Protein AF-A0A183NFP8-F1 (afdb_monomer)

Organism: NCBI:txid31246

Secondary structure (DSSP, 8-state):
----------S-HHHHHHHHHHHHHHHHH-SSHHHHHHHHHHHHHHHH-S-------S----

InterPro domains:
  IPR001372 Dynein light chain, type 1/2 [PF01221] (5-61)
  IPR001372 Dynein light chain, type 1/2 [PTHR11886] (3-61)
  IPR001372 Dynein light chain, type 1/2 [SM01375] (1-62)
  IPR037177 Dynein light chain superfamily [G3DSA:3.30.740.10] (2-62)
  IPR037177 Dynein light chain superfamily [SSF54648] (3-61)

Nearest PDB structures (foldseek):
  7cnu-assembly2_B  TM=9.761E-01  e=1.065E-05  Homo sapiens
  3dvp-assembly1_B  TM=9.690E-01  e=1.491E-05  Drosophila melanogaster
  3rjs-assembly1_A-2  TM=9.660E-01  e=2.924E-05  Toxoplasma gondii
  5wof-assembly2_B  TM=8.162E-01  e=1.706E-05  Plasmodium falciparum 3D7
  7n9f-assembly1_s  TM=9.533E-01  e=1.124E-04  Saccharomyces cerevisiae

pLDDT: mean 93.4, std 10.2, range [45.34, 98.38]

Solvent-accessible surface area (backbone atoms only — not comparable to full-atom values): 4049 Å² total; per-residue (Å²): 131,85,86,83,80,87,88,80,83,97,68,55,69,69,56,50,53,48,51,51,52,52,49,57,52,31,61,72,74,38,89,50,46,67,57,30,20,52,50,52,24,52,56,46,24,74,73,73,50,75,89,60,86,55,86,56,79,94,81,79,87,129

Foldseek 3Di:
DPDDDDPDDDDDPVVVVVLVVLLVVLVVPDDDQVSSQVSSQVVCCVPPNDDDGGGGDDDDDD

Mean predicted aligned error: 3.42 Å

Sequence (62 aa):
MNNSVIKNADMSHEMQKRALAIGIDSVRKYELEKDIADHLKKEFDTRYGPTWHCIVGRNFGR

Structure (mmCIF, N/CA/C/O backbone):
data_AF-A0A183NFP8-F1
#
_entry.id   AF-A0A183NFP8-F1
#
loop_
_atom_site.group_PDB
_atom_site.id
_atom_site.type_symbol
_atom_site.label_atom_id
_atom_site.label_alt_id
_atom_site.label_comp_id
_atom_site.label_asym_id
_atom_site.label_entity_id
_atom_site.label_seq_id
_atom_site.pdbx_PDB_ins_code
_atom_site.Cartn_x
_atom_site.Cartn_y
_atom_site.Cartn_z
_atom_site.occupancy
_atom_site.B_iso_or_equiv
_atom_site.auth_seq_id
_atom_site.auth_comp_id
_atom_site.auth_asym_id
_atom_site.auth_atom_id
_atom_site.pdbx_PDB_model_num
ATOM 1 N N . MET A 1 1 ? 7.001 8.626 16.296 1.00 45.34 1 MET A N 1
ATOM 2 C CA . MET A 1 1 ? 7.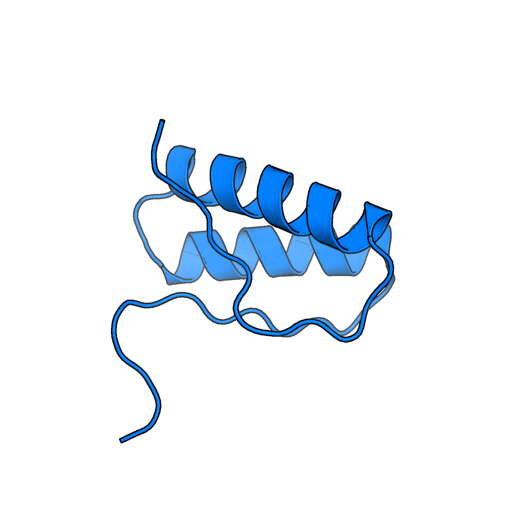158 8.154 14.903 1.00 45.34 1 MET A CA 1
ATOM 3 C C . MET A 1 1 ? 7.152 6.638 14.948 1.00 45.34 1 MET A C 1
ATOM 5 O O . MET A 1 1 ? 8.111 6.065 15.442 1.00 45.34 1 MET A O 1
ATOM 9 N N . ASN A 1 2 ? 6.046 5.996 14.566 1.00 57.91 2 ASN A N 1
ATOM 10 C CA . ASN A 1 2 ? 5.947 4.537 14.635 1.00 57.91 2 ASN A CA 1
ATOM 11 C C . ASN A 1 2 ? 6.903 3.924 13.606 1.00 57.91 2 ASN A C 1
ATOM 13 O O . ASN A 1 2 ? 6.859 4.273 12.426 1.00 57.91 2 ASN A O 1
ATOM 17 N N . ASN A 1 3 ? 7.802 3.066 14.085 1.00 76.00 3 ASN A N 1
ATOM 18 C CA . ASN A 1 3 ? 8.878 2.475 13.302 1.00 76.00 3 ASN A CA 1
ATOM 19 C C . ASN A 1 3 ? 8.270 1.544 12.238 1.00 76.00 3 ASN A C 1
ATOM 21 O O . ASN A 1 3 ? 7.743 0.486 12.573 1.00 76.00 3 ASN A O 1
ATOM 25 N N . SER A 1 4 ? 8.283 1.956 10.968 1.00 85.81 4 SER A N 1
ATOM 26 C CA . SER A 1 4 ? 7.792 1.123 9.863 1.00 85.81 4 SER A CA 1
ATOM 27 C C . SER A 1 4 ? 8.933 0.232 9.376 1.00 85.81 4 SER A C 1
ATOM 29 O O . SER A 1 4 ? 10.014 0.732 9.075 1.00 85.81 4 SER A O 1
ATOM 31 N N . VAL A 1 5 ? 8.715 -1.084 9.324 1.00 91.88 5 VAL A N 1
ATOM 32 C CA . VAL A 1 5 ? 9.766 -2.073 9.031 1.00 91.88 5 VAL A CA 1
ATOM 33 C C . VAL A 1 5 ? 9.364 -2.912 7.822 1.00 91.88 5 VAL A C 1
ATOM 35 O O . VAL A 1 5 ? 8.368 -3.630 7.873 1.00 91.88 5 VAL A O 1
ATOM 38 N N . ILE A 1 6 ? 10.161 -2.861 6.754 1.00 93.88 6 ILE A N 1
ATOM 39 C CA . ILE A 1 6 ? 10.018 -3.750 5.594 1.00 93.88 6 ILE A CA 1
ATOM 40 C C . ILE A 1 6 ? 10.694 -5.080 5.936 1.00 93.88 6 ILE A C 1
ATOM 42 O O . ILE A 1 6 ? 11.876 -5.106 6.272 1.00 93.88 6 ILE A O 1
ATOM 46 N N . LYS A 1 7 ? 9.939 -6.182 5.890 1.00 94.44 7 LYS A N 1
ATOM 47 C CA . LYS A 1 7 ? 10.459 -7.528 6.191 1.00 94.44 7 LYS A CA 1
ATOM 48 C C . LYS A 1 7 ? 11.036 -8.230 4.965 1.00 94.44 7 LYS A C 1
ATOM 50 O O . LYS A 1 7 ? 12.058 -8.892 5.080 1.00 94.44 7 LYS A O 1
ATOM 55 N N . ASN A 1 8 ? 10.381 -8.086 3.818 1.00 95.38 8 ASN A N 1
ATOM 56 C CA . ASN A 1 8 ? 10.824 -8.610 2.533 1.00 95.38 8 ASN A CA 1
ATOM 57 C C . ASN A 1 8 ? 10.225 -7.745 1.416 1.00 95.38 8 ASN A C 1
ATOM 59 O O . ASN A 1 8 ? 9.129 -7.206 1.588 1.00 95.38 8 ASN A O 1
ATOM 63 N N . ALA A 1 9 ? 10.935 -7.597 0.303 1.00 96.81 9 ALA A N 1
ATOM 64 C CA . ALA A 1 9 ? 10.469 -6.863 -0.863 1.00 96.81 9 ALA A CA 1
ATOM 65 C C . ALA A 1 9 ? 11.241 -7.296 -2.115 1.00 96.81 9 ALA A C 1
ATOM 67 O O . ALA A 1 9 ? 12.469 -7.274 -2.116 1.00 96.81 9 ALA A O 1
ATOM 68 N N . ASP A 1 10 ? 10.510 -7.594 -3.188 1.00 97.38 10 ASP A N 1
ATOM 69 C CA . ASP A 1 10 ? 11.048 -7.747 -4.543 1.00 97.38 10 ASP A CA 1
ATOM 70 C C . ASP A 1 10 ? 10.502 -6.618 -5.431 1.00 97.38 10 ASP A C 1
ATOM 72 O O . ASP A 1 10 ? 9.583 -6.779 -6.229 1.00 97.38 10 ASP A O 1
ATOM 76 N N . MET A 1 11 ? 10.973 -5.402 -5.155 1.00 95.62 11 MET A N 1
ATOM 77 C CA . MET A 1 11 ? 10.608 -4.187 -5.886 1.00 95.62 11 MET A CA 1
ATOM 78 C C . MET A 1 11 ? 11.684 -3.117 -5.688 1.00 95.62 11 MET A C 1
ATOM 80 O O . MET A 1 11 ? 12.435 -3.148 -4.708 1.00 95.62 11 MET A O 1
ATOM 84 N N . SER A 1 12 ? 11.743 -2.132 -6.587 1.00 97.31 12 SER A N 1
ATOM 85 C CA . SER A 1 12 ? 12.744 -1.061 -6.516 1.00 97.31 12 SER A CA 1
ATOM 86 C C . SER A 1 12 ? 12.640 -0.247 -5.223 1.00 97.31 12 SER A C 1
ATOM 88 O O . SER A 1 12 ? 11.556 -0.059 -4.667 1.00 97.31 12 SER A O 1
ATOM 90 N N . HIS A 1 13 ? 13.767 0.298 -4.760 1.00 95.62 13 HIS A N 1
ATOM 91 C CA . HIS A 1 13 ? 13.819 1.082 -3.522 1.00 95.62 13 HIS A CA 1
ATOM 92 C C . HIS A 1 13 ? 12.852 2.280 -3.529 1.00 95.62 13 HIS A C 1
ATOM 94 O O . HIS A 1 13 ? 12.221 2.592 -2.520 1.00 95.62 13 HIS A O 1
ATOM 100 N N . GLU A 1 14 ? 12.664 2.910 -4.688 1.00 96.12 14 GLU A N 1
ATOM 101 C CA . GLU A 1 14 ? 11.713 4.012 -4.843 1.00 96.12 14 GLU A CA 1
ATOM 102 C C . GLU A 1 14 ? 10.254 3.553 -4.751 1.00 96.12 14 GLU A C 1
ATOM 104 O O . GLU A 1 14 ? 9.420 4.248 -4.167 1.00 96.12 14 GLU A O 1
ATOM 109 N N . MET A 1 15 ? 9.935 2.358 -5.259 1.00 96.88 15 MET A N 1
ATOM 110 C CA . MET A 1 15 ? 8.613 1.767 -5.058 1.00 96.88 15 MET A CA 1
ATOM 111 C C . MET A 1 15 ? 8.384 1.421 -3.581 1.00 96.88 15 MET A C 1
ATOM 113 O O . MET A 1 15 ? 7.316 1.729 -3.059 1.00 96.88 15 MET A O 1
ATOM 117 N N . GLN A 1 16 ? 9.396 0.892 -2.881 1.00 97.00 16 GLN A N 1
ATOM 118 C CA . GLN A 1 16 ? 9.318 0.600 -1.443 1.00 97.00 16 GLN A CA 1
ATOM 119 C C . GLN A 1 16 ? 9.063 1.860 -0.602 1.00 97.00 16 GLN A C 1
ATOM 121 O O . GLN A 1 16 ? 8.185 1.859 0.260 1.00 97.00 16 GLN A O 1
ATOM 126 N N . LYS A 1 17 ? 9.781 2.962 -0.866 1.00 95.81 17 LYS A N 1
ATOM 127 C CA . LYS A 1 17 ? 9.549 4.248 -0.181 1.00 95.81 17 LYS A CA 1
ATOM 128 C C . LYS A 1 17 ? 8.119 4.740 -0.374 1.00 95.81 17 LYS A C 1
ATOM 130 O O . LYS A 1 17 ? 7.485 5.182 0.584 1.00 95.81 17 LYS A O 1
ATOM 135 N N . ARG A 1 18 ? 7.595 4.644 -1.602 1.00 95.69 18 ARG A N 1
ATOM 136 C CA . ARG A 1 18 ? 6.206 5.020 -1.891 1.00 95.69 18 ARG A CA 1
ATOM 137 C C . ARG A 1 18 ? 5.211 4.095 -1.202 1.00 95.69 18 ARG A C 1
ATOM 139 O O . ARG A 1 18 ? 4.256 4.597 -0.621 1.00 95.69 18 ARG A O 1
ATOM 146 N N . ALA A 1 19 ? 5.460 2.786 -1.195 1.00 96.81 19 ALA A N 1
ATOM 147 C CA . ALA A 1 19 ? 4.650 1.817 -0.461 1.00 96.81 19 ALA A CA 1
ATOM 148 C C . ALA A 1 19 ? 4.533 2.193 1.021 1.00 96.81 19 ALA A C 1
ATOM 150 O O . ALA A 1 19 ? 3.435 2.224 1.572 1.00 96.81 19 ALA A O 1
ATOM 151 N N . LEU A 1 20 ? 5.660 2.556 1.641 1.00 96.12 20 LEU A N 1
ATOM 152 C CA . LEU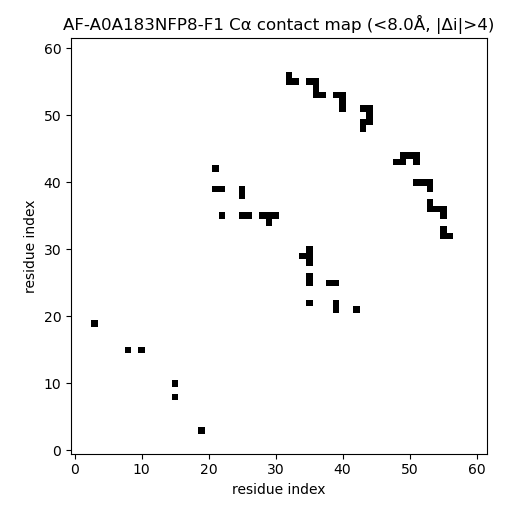 A 1 20 ? 5.712 2.992 3.032 1.00 96.12 20 LEU A CA 1
ATOM 153 C C . LEU A 1 20 ? 4.912 4.281 3.257 1.00 96.12 20 LEU A C 1
ATOM 155 O O . LEU A 1 20 ? 4.126 4.360 4.197 1.00 96.12 20 LEU A O 1
ATOM 159 N N . ALA A 1 21 ? 5.092 5.279 2.387 1.00 95.81 21 ALA A N 1
ATOM 160 C CA . ALA A 1 21 ? 4.397 6.558 2.489 1.00 95.81 21 ALA A CA 1
ATOM 161 C C . ALA A 1 21 ? 2.874 6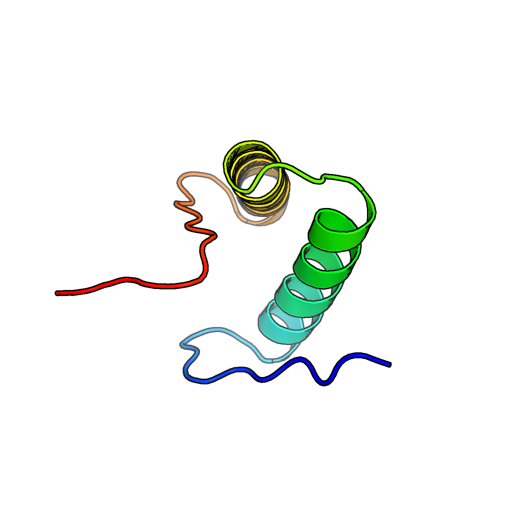.388 2.372 1.00 95.81 21 ALA A C 1
ATOM 163 O O . ALA A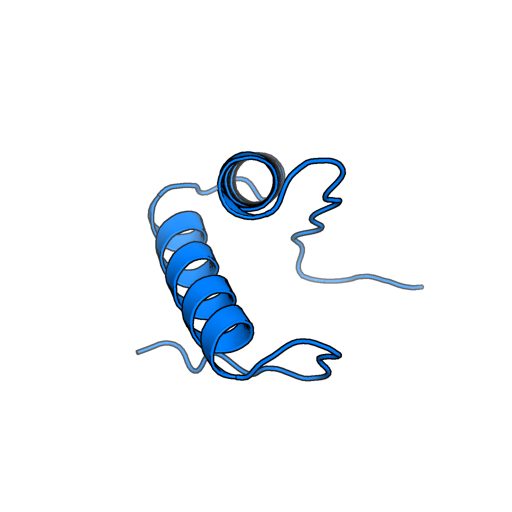 1 21 ? 2.139 6.896 3.218 1.00 95.81 21 ALA A O 1
ATOM 164 N N . ILE A 1 22 ? 2.412 5.619 1.379 1.00 96.69 22 ILE A N 1
ATOM 165 C CA . ILE A 1 22 ? 0.988 5.312 1.190 1.00 96.69 22 ILE A CA 1
ATOM 166 C C . ILE A 1 22 ? 0.464 4.498 2.381 1.00 96.69 22 ILE A C 1
ATOM 168 O O . ILE A 1 22 ? -0.616 4.789 2.886 1.00 96.69 22 ILE A O 1
ATOM 172 N N . GLY A 1 23 ? 1.223 3.520 2.885 1.00 96.56 23 GLY A N 1
ATOM 173 C CA . GLY A 1 23 ? 0.849 2.729 4.062 1.00 96.56 23 GLY A CA 1
ATOM 174 C C . GLY A 1 23 ? 0.662 3.577 5.319 1.00 96.56 23 GLY A C 1
ATOM 175 O O . GLY A 1 23 ? -0.364 3.468 5.988 1.00 96.56 23 GLY A O 1
ATOM 176 N N . ILE A 1 24 ? 1.612 4.470 5.610 1.00 95.38 24 ILE A N 1
ATOM 177 C CA . ILE A 1 24 ? 1.533 5.390 6.754 1.00 95.38 24 ILE A CA 1
ATOM 178 C C . ILE A 1 24 ? 0.320 6.315 6.627 1.00 95.38 24 ILE A C 1
ATOM 180 O O . ILE A 1 24 ? -0.387 6.530 7.610 1.00 95.38 24 ILE A O 1
ATOM 184 N N . ASP A 1 25 ? 0.081 6.861 5.437 1.00 95.56 25 ASP A N 1
ATOM 185 C CA . ASP A 1 25 ? -1.072 7.720 5.168 1.00 95.56 25 ASP A CA 1
ATOM 186 C C . ASP A 1 25 ? -2.399 6.961 5.335 1.00 95.56 25 ASP A C 1
ATOM 188 O O . ASP A 1 25 ? -3.304 7.431 6.022 1.00 95.56 25 ASP A O 1
ATOM 192 N N . SER A 1 26 ? -2.480 5.737 4.810 1.00 97.00 26 SER A N 1
ATOM 193 C CA . SER A 1 26 ? -3.673 4.884 4.900 1.00 97.00 26 SER A CA 1
ATOM 194 C C . SER A 1 26 ? -4.032 4.558 6.352 1.00 97.00 26 SER A C 1
ATOM 196 O O . SER A 1 26 ? -5.179 4.724 6.755 1.00 97.00 26 SER A O 1
ATOM 198 N N . VAL A 1 27 ? -3.045 4.165 7.166 1.00 95.25 27 VAL A N 1
ATOM 199 C CA . VAL A 1 27 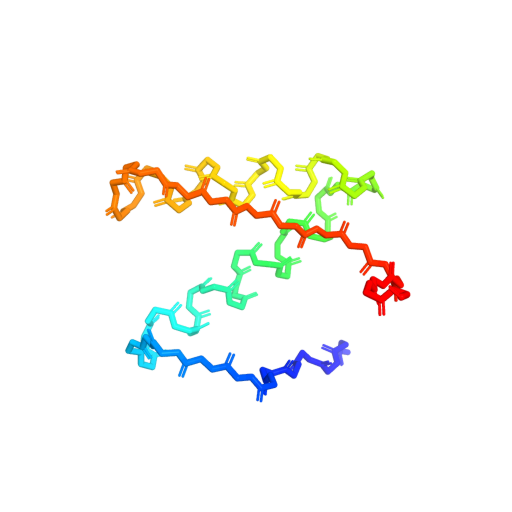? -3.243 3.842 8.593 1.00 95.25 27 VAL A CA 1
ATOM 200 C C . VAL A 1 27 ? -3.643 5.073 9.419 1.00 95.25 27 VAL A C 1
ATOM 202 O O . VAL A 1 27 ? -4.255 4.936 10.472 1.00 95.25 27 VAL A O 1
ATOM 205 N N . ARG A 1 28 ? -3.304 6.289 8.970 1.00 95.31 28 ARG A N 1
ATOM 206 C CA . ARG A 1 28 ? -3.742 7.534 9.626 1.00 95.31 28 ARG A CA 1
ATOM 207 C C . ARG A 1 28 ? -5.152 7.955 9.226 1.00 95.31 28 ARG A C 1
ATOM 209 O O . ARG A 1 28 ? -5.818 8.614 10.01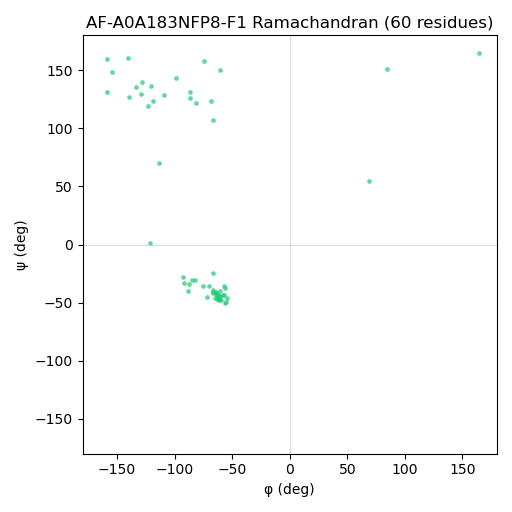6 1.00 95.31 28 ARG A O 1
ATOM 216 N N . LYS A 1 29 ? -5.569 7.638 7.999 1.00 97.19 29 LYS A N 1
ATOM 217 C CA . LYS A 1 29 ? -6.865 8.041 7.436 1.00 97.19 29 LYS A CA 1
ATOM 218 C C . LYS A 1 29 ? -8.006 7.098 7.798 1.00 97.19 29 LYS A C 1
ATOM 220 O O . LYS A 1 29 ? -9.143 7.552 7.877 1.00 97.19 29 LYS A O 1
ATOM 225 N N . TYR A 1 30 ? -7.719 5.813 7.986 1.00 97.81 30 TYR A N 1
ATOM 226 C CA . TYR A 1 30 ? -8.739 4.782 8.151 1.00 97.81 30 TYR A CA 1
ATOM 227 C C . TYR A 1 30 ? -8.490 3.944 9.403 1.00 97.81 30 TYR A C 1
ATOM 229 O O . TYR A 1 30 ? -7.356 3.578 9.701 1.00 97.81 30 TYR A O 1
ATOM 237 N N . GLU A 1 31 ? -9.567 3.609 10.113 1.00 95.81 31 GLU A N 1
ATOM 238 C CA . GLU A 1 31 ? -9.507 2.776 11.322 1.00 95.81 31 GLU A CA 1
ATOM 239 C C . GLU A 1 31 ? -9.700 1.283 11.022 1.00 95.81 31 GLU A C 1
ATOM 241 O O . GLU A 1 31 ? -9.115 0.431 11.692 1.00 95.81 31 GLU A O 1
ATOM 246 N N . LEU A 1 32 ? -10.515 0.950 10.014 1.00 97.38 32 LEU A N 1
ATOM 247 C CA . LEU A 1 32 ? -10.820 -0.434 9.656 1.00 97.38 32 LEU A CA 1
ATOM 248 C C . LEU A 1 32 ? -9.775 -0.991 8.685 1.00 97.38 32 LEU A C 1
ATOM 250 O O . LEU A 1 32 ? -9.501 -0.406 7.640 1.00 97.38 32 LEU A O 1
ATOM 254 N N . GLU A 1 33 ? -9.257 -2.183 8.986 1.00 97.44 33 GLU A N 1
ATOM 255 C CA . GLU A 1 33 ? -8.220 -2.859 8.188 1.00 97.44 33 GLU A CA 1
ATOM 256 C C . GLU A 1 33 ? -8.632 -3.044 6.718 1.00 97.44 33 GLU A C 1
ATOM 258 O O . GLU A 1 33 ? -7.814 -2.849 5.819 1.00 97.44 33 GLU A O 1
ATOM 263 N N . LYS A 1 34 ? -9.917 -3.334 6.468 1.00 97.56 34 LYS A N 1
ATOM 264 C CA . LYS A 1 34 ? -10.475 -3.451 5.112 1.00 97.56 34 LYS A CA 1
ATOM 265 C C . LYS A 1 34 ? -10.351 -2.147 4.312 1.00 97.56 34 LYS A C 1
ATOM 267 O O . LYS A 1 34 ? -9.994 -2.187 3.142 1.00 97.56 34 LYS A O 1
ATOM 272 N N . ASP A 1 35 ? -10.572 -0.998 4.951 1.00 98.19 35 ASP A N 1
ATOM 273 C CA . ASP A 1 35 ? -10.568 0.302 4.275 1.00 98.19 35 ASP A CA 1
ATOM 274 C C . ASP A 1 35 ? -9.124 0.732 3.972 1.00 98.19 35 ASP A C 1
ATOM 276 O O . ASP A 1 35 ? -8.837 1.277 2.906 1.00 98.19 35 ASP A O 1
ATOM 280 N N . ILE A 1 36 ? -8.190 0.404 4.874 1.00 98.38 36 ILE A N 1
ATOM 281 C CA . ILE A 1 36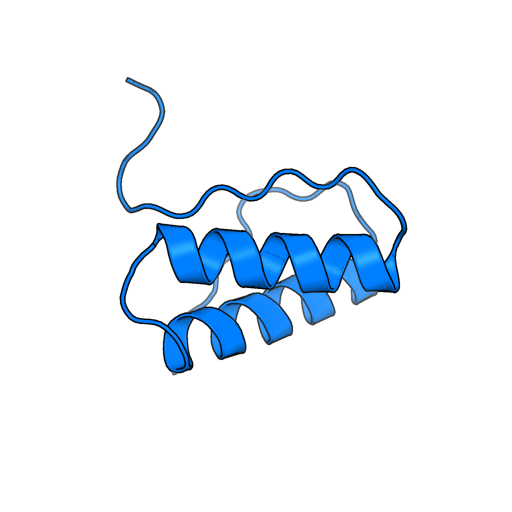 ? -6.747 0.573 4.651 1.00 98.38 36 ILE A CA 1
ATOM 282 C C . ILE A 1 36 ? -6.298 -0.278 3.451 1.00 98.38 36 ILE A C 1
ATOM 284 O O . ILE A 1 36 ? -5.595 0.223 2.571 1.00 98.38 36 ILE A O 1
ATOM 288 N N . ALA A 1 37 ? -6.704 -1.552 3.397 1.00 98.25 37 ALA A N 1
ATOM 289 C CA . ALA A 1 37 ? -6.363 -2.457 2.300 1.00 98.25 37 ALA A CA 1
ATOM 290 C C . ALA A 1 37 ? -6.940 -1.982 0.955 1.00 98.25 37 ALA A C 1
ATOM 292 O O . ALA A 1 37 ? -6.217 -1.961 -0.044 1.00 98.25 37 ALA A O 1
ATOM 293 N N . ASP A 1 38 ? -8.199 -1.537 0.936 1.00 98.38 38 ASP A N 1
ATOM 294 C CA . ASP A 1 38 ? -8.853 -1.002 -0.260 1.00 98.38 38 ASP A CA 1
ATOM 295 C C . ASP A 1 38 ? -8.180 0.278 -0.765 1.00 98.38 38 ASP A C 1
ATOM 297 O O . ASP A 1 38 ? -8.005 0.455 -1.974 1.00 98.38 38 ASP A O 1
ATOM 301 N N . HIS A 1 39 ? -7.776 1.172 0.142 1.00 98.38 39 HIS A N 1
ATOM 302 C CA . HIS A 1 39 ? -7.052 2.388 -0.224 1.00 98.38 39 HIS A CA 1
ATOM 303 C C . HIS A 1 39 ? -5.678 2.069 -0.824 1.00 98.38 39 HIS A C 1
ATOM 305 O O . HIS A 1 39 ? -5.344 2.579 -1.894 1.00 98.38 39 HIS A O 1
ATOM 311 N N . LEU A 1 40 ? -4.915 1.168 -0.193 1.00 98.25 40 LEU A N 1
ATOM 312 C CA . LEU A 1 40 ? -3.636 0.693 -0.727 1.00 98.25 40 LEU A CA 1
ATOM 313 C C . LEU A 1 40 ? -3.809 0.101 -2.126 1.00 98.25 40 LEU A C 1
ATOM 315 O O . LEU A 1 40 ? -3.115 0.514 -3.054 1.00 98.25 40 LEU A O 1
ATOM 319 N N . LYS A 1 41 ? -4.775 -0.804 -2.303 1.00 98.19 41 LYS A N 1
ATOM 320 C CA . LYS A 1 41 ? -5.059 -1.422 -3.600 1.00 98.19 41 LYS A CA 1
ATOM 321 C C . LYS A 1 41 ? -5.332 -0.370 -4.674 1.00 98.19 41 LYS A C 1
ATOM 323 O O . LYS A 1 41 ? -4.717 -0.419 -5.734 1.00 98.19 41 LYS A O 1
ATOM 328 N N . LYS A 1 42 ? -6.213 0.599 -4.400 1.00 98.19 42 LYS A N 1
ATOM 329 C CA . LYS A 1 42 ? -6.564 1.669 -5.352 1.00 98.19 42 LYS A CA 1
ATOM 330 C C . LYS A 1 42 ? -5.358 2.525 -5.734 1.00 98.19 42 LYS A C 1
ATOM 332 O O . LYS A 1 42 ? -5.172 2.809 -6.916 1.00 98.19 42 LYS A O 1
ATOM 337 N N . GLU A 1 43 ? -4.533 2.912 -4.764 1.00 98.06 43 GLU A N 1
ATOM 338 C CA . GLU A 1 43 ? -3.325 3.703 -5.017 1.00 98.06 43 GLU A CA 1
ATOM 339 C C . GLU A 1 43 ? -2.316 2.942 -5.885 1.00 98.06 43 GLU A C 1
ATOM 341 O O . GLU A 1 43 ? -1.748 3.507 -6.821 1.00 98.06 43 GLU A O 1
ATOM 346 N N . PHE A 1 44 ? -2.109 1.655 -5.609 1.00 98.19 44 PHE A N 1
ATOM 347 C CA . PHE A 1 44 ? -1.181 0.831 -6.376 1.00 98.19 44 PHE A CA 1
ATOM 348 C C . PHE A 1 44 ? -1.704 0.495 -7.778 1.00 98.19 44 PHE A C 1
ATOM 350 O O . PHE A 1 44 ? -0.962 0.679 -8.742 1.00 98.19 44 PHE A O 1
ATOM 357 N N . ASP A 1 45 ? -2.976 0.104 -7.914 1.00 98.31 45 ASP A N 1
ATOM 358 C CA . ASP A 1 45 ? -3.617 -0.137 -9.214 1.00 98.31 45 ASP A CA 1
ATOM 359 C C . ASP A 1 45 ? -3.543 1.106 -10.109 1.00 98.31 45 ASP A C 1
ATOM 361 O O . ASP A 1 45 ? -3.215 1.008 -11.290 1.00 98.31 45 ASP A O 1
ATOM 365 N N . THR A 1 46 ? -3.802 2.290 -9.544 1.00 97.88 46 THR A N 1
ATOM 366 C CA . THR A 1 46 ? -3.773 3.557 -10.291 1.00 97.88 46 THR A CA 1
ATOM 367 C C . THR A 1 46 ? -2.365 3.906 -10.769 1.00 97.88 46 THR A C 1
ATOM 369 O O . THR A 1 46 ? -2.190 4.420 -11.872 1.00 97.88 46 THR A O 1
ATOM 372 N N . ARG A 1 47 ? -1.342 3.657 -9.944 1.00 96.44 47 ARG A N 1
ATOM 373 C CA . ARG A 1 47 ? 0.038 4.091 -10.222 1.00 96.44 47 ARG A CA 1
ATOM 374 C C . ARG A 1 47 ? 0.843 3.096 -11.044 1.00 96.44 47 ARG A C 1
ATOM 376 O O . ARG A 1 47 ? 1.721 3.513 -11.793 1.00 96.44 47 ARG A O 1
ATOM 383 N N . TYR A 1 48 ? 0.598 1.805 -10.858 1.00 96.88 48 TYR A N 1
ATOM 384 C CA . TYR A 1 48 ? 1.425 0.736 -11.420 1.00 96.88 48 TYR A CA 1
ATOM 385 C C . TYR A 1 48 ? 0.647 -0.215 -12.328 1.00 96.88 48 TYR A C 1
ATOM 387 O O . TYR A 1 48 ? 1.235 -1.145 -12.871 1.00 96.88 48 TYR A O 1
ATOM 395 N N . GLY A 1 49 ? -0.648 0.039 -12.518 1.00 97.69 49 GLY A N 1
ATOM 396 C CA . GLY A 1 49 ? -1.545 -0.817 -13.278 1.00 97.69 49 GLY A CA 1
ATOM 397 C C . GLY A 1 49 ? -2.113 -1.961 -12.430 1.00 97.69 49 GLY A C 1
ATOM 398 O O . GLY A 1 49 ? -1.469 -2.411 -11.479 1.00 97.69 49 GLY A O 1
ATOM 399 N N . PRO A 1 50 ? -3.326 -2.437 -12.756 1.00 97.19 50 PRO A N 1
ATOM 400 C CA . PRO A 1 50 ? -3.933 -3.578 -12.084 1.00 97.19 50 PRO A CA 1
ATOM 401 C C . PRO A 1 50 ? -3.283 -4.913 -12.506 1.00 97.19 50 PRO A C 1
ATOM 403 O O . PRO A 1 50 ? -2.726 -5.021 -13.594 1.00 97.19 50 PRO A O 1
ATOM 406 N N . THR A 1 51 ? -3.373 -5.981 -11.708 1.00 95.88 51 THR A N 1
ATOM 407 C CA . THR A 1 51 ? -4.124 -6.091 -10.443 1.00 95.88 51 THR A CA 1
ATOM 408 C C . THR A 1 51 ? -3.206 -6.168 -9.227 1.00 95.88 51 THR A C 1
ATOM 410 O O . THR A 1 51 ? -2.355 -7.054 -9.148 1.00 95.88 51 THR A O 1
ATOM 413 N N . TRP A 1 52 ? -3.456 -5.322 -8.230 1.00 98.19 52 TRP A N 1
ATOM 414 C CA . TRP A 1 52 ? -2.846 -5.417 -6.909 1.00 98.19 52 TRP A CA 1
ATOM 415 C C . TRP A 1 52 ? -3.775 -6.086 -5.902 1.00 98.19 52 TRP A C 1
ATOM 417 O O . TRP A 1 52 ? -4.990 -5.879 -5.887 1.00 98.19 52 TRP A O 1
ATOM 427 N N . HIS A 1 53 ? -3.171 -6.868 -5.014 1.00 97.50 53 HIS A N 1
ATOM 428 C CA . HIS A 1 53 ? -3.829 -7.462 -3.860 1.00 97.50 53 HIS A CA 1
ATOM 429 C C . HIS A 1 53 ? -3.142 -6.933 -2.603 1.00 97.50 53 HIS A C 1
ATOM 431 O O . HIS A 1 53 ? -1.929 -7.068 -2.450 1.00 97.50 53 HIS A O 1
ATOM 437 N N . CYS A 1 54 ? -3.910 -6.314 -1.711 1.00 97.62 54 CYS A N 1
ATOM 438 C CA . CYS A 1 54 ? -3.403 -5.739 -0.470 1.00 97.62 54 CYS A CA 1
ATOM 439 C C . CYS A 1 54 ? -4.091 -6.407 0.718 1.00 97.62 54 CYS A C 1
ATOM 441 O O . CYS A 1 54 ? -5.299 -6.627 0.700 1.00 97.62 54 CYS A O 1
ATOM 443 N N . ILE A 1 55 ? -3.309 -6.740 1.743 1.00 96.38 55 ILE A N 1
ATOM 444 C CA . ILE A 1 55 ? -3.765 -7.443 2.943 1.00 96.38 55 ILE A CA 1
ATOM 445 C C . ILE A 1 55 ? -3.272 -6.641 4.149 1.00 96.38 55 ILE A C 1
ATOM 447 O O . ILE A 1 55 ? -2.092 -6.297 4.221 1.00 96.38 55 ILE A O 1
ATOM 451 N N . VAL A 1 56 ? -4.171 -6.327 5.082 1.00 96.81 56 VAL A N 1
ATOM 452 C CA . VAL A 1 56 ? -3.889 -5.537 6.291 1.00 96.81 56 VAL A CA 1
ATOM 453 C C . VAL A 1 56 ? -4.517 -6.236 7.486 1.00 96.81 56 VAL A C 1
ATOM 455 O O . VAL A 1 56 ? -5.626 -6.752 7.383 1.00 96.81 56 VAL A O 1
ATOM 458 N N . GLY A 1 57 ? -3.770 -6.331 8.585 1.00 94.25 57 GLY A N 1
ATOM 459 C CA . GLY A 1 57 ? -4.157 -7.132 9.741 1.00 94.25 57 GLY A CA 1
ATOM 460 C C . GLY A 1 57 ? -2.997 -7.380 10.693 1.00 94.25 57 GLY A C 1
ATOM 461 O O . GLY A 1 57 ? -1.832 -7.147 10.364 1.00 94.25 57 GLY A O 1
ATOM 462 N N . ARG A 1 58 ? -3.324 -7.821 11.908 1.00 92.38 58 ARG A N 1
ATOM 463 C CA . ARG A 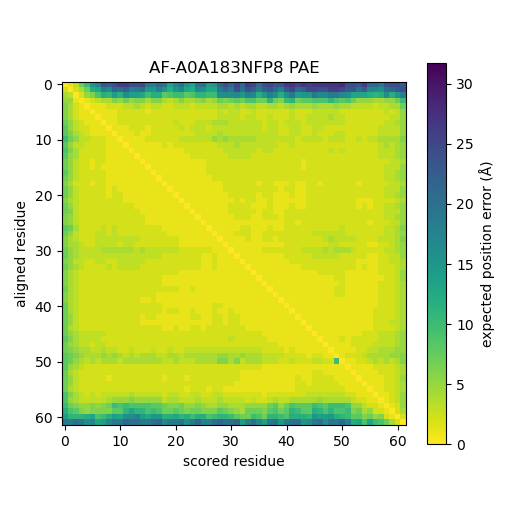1 58 ? -2.338 -8.011 12.988 1.00 92.38 58 ARG A CA 1
ATOM 464 C C . ARG A 1 58 ? -1.772 -9.427 13.064 1.00 92.38 58 ARG A C 1
ATOM 466 O O . ARG A 1 58 ? -0.649 -9.591 13.522 1.00 92.38 58 ARG A O 1
ATOM 473 N N . ASN A 1 59 ? -2.539 -10.432 12.634 1.00 91.62 59 ASN A N 1
ATOM 474 C CA . ASN A 1 59 ? -2.179 -11.848 12.717 1.00 91.62 59 ASN A CA 1
ATOM 475 C C . ASN A 1 59 ? -2.602 -12.576 11.434 1.00 91.62 59 ASN A C 1
ATOM 477 O O . ASN A 1 59 ? -3.772 -12.522 11.061 1.00 91.62 59 ASN A O 1
ATOM 481 N N . PHE A 1 60 ? -1.671 -13.288 10.798 1.00 85.50 60 PHE A N 1
ATOM 482 C CA . PHE A 1 60 ? -1.890 -14.033 9.553 1.00 85.50 60 PHE A CA 1
ATOM 483 C C . PHE A 1 60 ? -1.156 -15.377 9.569 1.00 85.50 60 PHE A C 1
ATOM 485 O O . PHE A 1 60 ? -0.196 -15.529 10.319 1.00 85.50 60 PHE A O 1
ATOM 492 N N . GLY A 1 61 ? -1.575 -16.307 8.700 1.00 72.62 61 GLY A N 1
ATOM 493 C CA . GLY A 1 61 ? -0.814 -17.524 8.386 1.00 72.62 61 GLY A CA 1
ATOM 494 C C . GLY A 1 61 ? -0.718 -18.533 9.532 1.00 72.62 61 GLY A C 1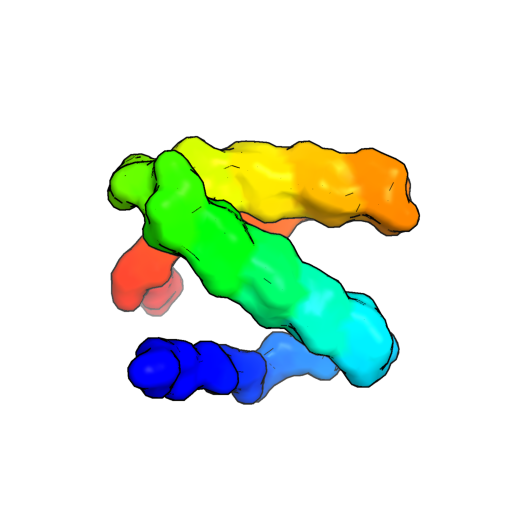
ATOM 495 O O . GLY A 1 61 ? 0.387 -18.898 9.921 1.00 72.62 61 GLY A O 1
ATOM 496 N N . ARG A 1 62 ? -1.867 -18.951 10.077 1.00 56.78 62 ARG A N 1
ATOM 497 C CA . ARG A 1 62 ? -1.931 -20.139 10.942 1.00 56.78 62 ARG A CA 1
ATOM 498 C C . ARG A 1 62 ? -1.650 -21.417 10.165 1.00 56.78 62 ARG A C 1
ATOM 500 O O . ARG A 1 62 ? -2.059 -21.466 8.984 1.00 56.78 62 ARG A O 1
#

Radius of gyration: 11.79 Å; Cα contacts (8 Å, |Δi|>4): 33; chains: 1; bounding box: 25×28×28 Å